Protein AF-A0AAU9LL26-F1 (afdb_monomer)

Organism: NCBI:txid75947

Foldseek 3Di:
DDDDDPVNVVVVVVVVVVVVVVPPPQPQFQPVLCVPLVVDPCSVVSCVQQVVDPCNRRPPDVLSSLVSNLVSLLVVLVVLLVVLVPDPDDDPVVPVVSVVSSVVSVVVNVVSVVVNVVVVVVVVVVVVVVVVPDD

Radius of gyration: 25.52 Å; Cα contacts (8 Å, |Δi|>4): 79; chains: 1; bounding box: 64×40×77 Å

Sequence (135 aa):
MASLSFTKIFILFLITLLFSISNADFPPPYKLVDKVCNKLEDTDVCFQILESDDRSKFAENITILTTIAFNQTIRHANALRNELRELKTGSPGELKSLKSCSHAYTHVISNMKILMSEKKLFFDWLSHSSCCGQG

Structure (mmCIF, N/CA/C/O backbone):
data_AF-A0AAU9LL26-F1
#
_entry.id   AF-A0AAU9LL26-F1
#
loop_
_atom_site.group_PDB
_atom_site.id
_atom_site.type_symbol
_atom_site.label_atom_id
_atom_site.label_alt_id
_atom_site.label_comp_id
_atom_site.label_asym_id
_atom_site.label_entity_id
_atom_site.label_seq_id
_atom_site.pdbx_PDB_ins_code
_atom_site.Cartn_x
_atom_site.Cartn_y
_atom_site.Cartn_z
_atom_site.occupancy
_atom_site.B_iso_or_equiv
_atom_site.auth_seq_id
_atom_site.auth_comp_id
_atom_site.auth_asym_id
_atom_site.auth_atom_id
_atom_site.pdbx_PDB_model_num
ATOM 1 N N . MET A 1 1 ? 37.584 20.901 -52.478 1.00 46.28 1 MET A N 1
ATOM 2 C CA . MET A 1 1 ? 37.213 20.741 -51.054 1.00 46.28 1 MET A CA 1
ATOM 3 C C . MET A 1 1 ? 35.767 21.179 -50.905 1.00 46.28 1 MET A C 1
ATOM 5 O O . MET A 1 1 ? 35.477 22.338 -51.166 1.00 46.28 1 MET A O 1
ATOM 9 N N . ALA A 1 2 ? 34.847 20.259 -50.618 1.00 52.03 2 ALA A N 1
ATOM 10 C CA . ALA A 1 2 ? 33.435 20.601 -50.465 1.00 52.03 2 ALA A CA 1
ATOM 11 C C . ALA A 1 2 ? 33.219 21.264 -49.095 1.00 52.03 2 ALA A C 1
ATOM 13 O O . ALA A 1 2 ? 33.465 20.642 -48.066 1.00 52.03 2 ALA A O 1
ATOM 14 N N . SER A 1 3 ? 32.787 22.526 -49.088 1.00 61.44 3 SER A N 1
ATOM 15 C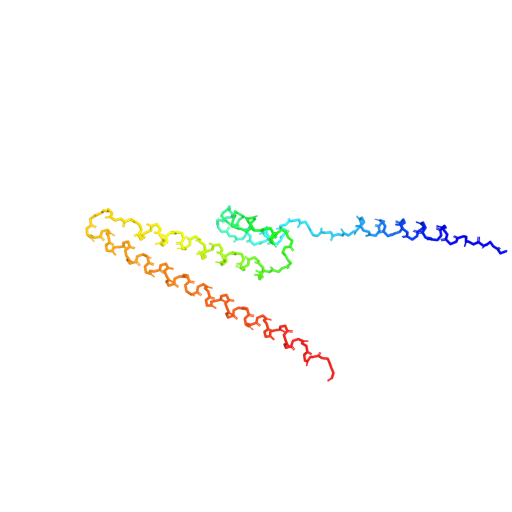 CA . SER A 1 3 ? 32.356 23.213 -47.868 1.00 61.44 3 SER A CA 1
ATOM 16 C C . SER A 1 3 ? 31.006 22.637 -47.436 1.00 61.44 3 SER A C 1
ATOM 18 O O . SER A 1 3 ? 29.986 22.838 -48.101 1.00 61.44 3 SER A O 1
ATOM 20 N N . LEU A 1 4 ? 30.999 21.851 -46.359 1.00 62.03 4 LEU A N 1
ATOM 21 C CA . LEU A 1 4 ? 29.767 21.378 -45.736 1.00 62.03 4 LEU A CA 1
ATOM 22 C C . LEU A 1 4 ? 29.140 22.546 -44.971 1.00 62.03 4 LEU A C 1
ATOM 24 O O . LEU A 1 4 ? 29.665 23.003 -43.961 1.00 62.03 4 LEU A O 1
ATOM 28 N N . SER A 1 5 ? 28.013 23.044 -45.480 1.00 81.00 5 SER A N 1
ATOM 29 C CA . SER A 1 5 ? 27.220 24.090 -44.829 1.00 81.00 5 SER A CA 1
ATOM 30 C C . SER A 1 5 ? 26.818 23.667 -43.410 1.00 81.00 5 SER A C 1
ATOM 32 O O . SER A 1 5 ? 26.276 22.576 -43.219 1.00 81.00 5 SER A O 1
ATOM 34 N N . PHE A 1 6 ? 27.041 24.548 -42.430 1.00 79.75 6 PHE A N 1
ATOM 35 C CA . PHE A 1 6 ? 26.712 24.342 -41.012 1.00 79.75 6 PHE A CA 1
ATOM 36 C C . PHE A 1 6 ? 25.262 23.875 -40.798 1.00 79.75 6 PHE A C 1
ATOM 38 O O . PHE A 1 6 ? 25.002 22.990 -39.987 1.00 79.75 6 PHE A O 1
ATOM 45 N N . THR A 1 7 ? 24.324 24.379 -41.603 1.00 81.50 7 THR A N 1
ATOM 46 C CA . THR A 1 7 ? 22.910 23.980 -41.573 1.00 81.50 7 THR A CA 1
ATOM 47 C C . THR A 1 7 ? 22.716 22.491 -41.863 1.00 81.50 7 THR A C 1
ATOM 49 O O . THR A 1 7 ? 21.888 21.846 -41.228 1.00 81.50 7 THR A O 1
ATOM 52 N N . LYS A 1 8 ? 23.501 21.908 -42.779 1.00 82.88 8 LYS A N 1
ATOM 53 C CA . LYS A 1 8 ? 23.417 20.474 -43.105 1.00 82.88 8 LYS A CA 1
ATOM 54 C C . LYS A 1 8 ? 23.944 19.603 -41.967 1.00 82.88 8 LYS A C 1
ATOM 56 O O . LYS A 1 8 ? 23.359 18.563 -41.690 1.00 82.88 8 LYS A O 1
ATOM 61 N N . ILE A 1 9 ? 25.010 20.046 -41.299 1.00 85.12 9 ILE A N 1
ATOM 62 C CA . ILE A 1 9 ? 25.581 19.362 -40.129 1.00 85.12 9 ILE A CA 1
ATOM 63 C C . ILE A 1 9 ? 24.582 19.396 -38.968 1.00 85.12 9 ILE A C 1
ATOM 65 O O . ILE A 1 9 ? 24.334 18.370 -38.343 1.00 85.12 9 ILE A O 1
ATOM 69 N N . PHE A 1 10 ? 23.954 20.548 -38.730 1.00 84.62 10 PHE A N 1
ATOM 70 C CA . PHE A 1 10 ? 22.940 20.706 -37.691 1.00 84.62 10 PHE A CA 1
ATOM 71 C C . PHE A 1 10 ? 21.701 19.830 -37.943 1.00 84.62 10 PHE A C 1
ATOM 73 O O . PHE A 1 10 ? 21.223 19.165 -37.029 1.00 84.62 10 PHE A O 1
ATOM 80 N N . ILE A 1 11 ? 21.222 19.756 -39.191 1.00 86.19 11 ILE A N 1
ATOM 81 C CA . ILE A 1 11 ? 20.105 18.872 -39.566 1.00 86.19 11 ILE A CA 1
ATOM 82 C C . ILE A 1 11 ? 20.482 17.395 -39.382 1.00 86.19 11 ILE A C 1
ATOM 84 O O . ILE A 1 11 ? 19.701 16.642 -38.807 1.00 86.19 11 ILE A O 1
ATOM 88 N N . LEU A 1 12 ? 21.679 16.980 -39.810 1.00 85.19 12 LEU A N 1
ATOM 89 C CA . LEU A 1 12 ? 22.180 15.619 -39.578 1.00 85.19 12 LEU A CA 1
ATOM 90 C C . LEU A 1 12 ? 22.240 15.288 -38.083 1.00 85.19 12 LEU A C 1
ATOM 92 O O . LEU A 1 12 ? 21.787 14.219 -37.686 1.00 85.19 12 LEU A O 1
ATOM 96 N N . PHE A 1 13 ? 22.721 16.223 -37.261 1.00 85.00 13 PHE A N 1
ATOM 97 C CA . PHE A 1 13 ? 22.784 16.057 -35.812 1.00 85.00 13 PHE A CA 1
ATOM 98 C C . PHE A 1 13 ? 21.389 15.896 -35.187 1.00 85.00 13 PHE A C 1
ATOM 100 O O . PHE A 1 13 ? 21.175 14.977 -34.398 1.00 85.00 13 PHE A O 1
ATOM 107 N N . LEU A 1 14 ? 20.414 16.721 -35.587 1.00 84.00 14 LEU A N 1
ATOM 108 C CA . LEU A 1 14 ? 19.025 16.607 -35.125 1.00 84.00 14 LEU A CA 1
ATOM 109 C C . LEU A 1 14 ? 18.386 15.271 -35.519 1.00 84.00 14 LEU A C 1
ATOM 111 O O . LEU A 1 14 ? 17.707 14.653 -34.702 1.00 84.00 14 LEU A O 1
ATOM 115 N N . ILE A 1 15 ? 18.637 14.801 -36.744 1.00 82.25 15 ILE A N 1
ATOM 116 C CA . ILE A 1 15 ? 18.151 13.502 -37.218 1.00 82.25 15 ILE A CA 1
ATOM 117 C C . ILE A 1 15 ? 18.771 12.377 -36.378 1.00 82.25 15 ILE A C 1
ATOM 119 O O . ILE A 1 15 ? 18.042 11.529 -35.868 1.00 82.25 15 ILE A O 1
ATOM 123 N N . THR A 1 16 ? 20.089 12.398 -36.151 1.00 80.12 16 THR A N 1
ATOM 124 C CA . THR A 1 16 ? 20.745 11.404 -35.284 1.00 80.12 16 THR A CA 1
ATOM 125 C C . THR A 1 16 ? 20.246 11.463 -33.842 1.00 80.12 16 THR A C 1
ATOM 127 O O . THR A 1 16 ? 20.075 10.418 -33.225 1.00 80.12 16 THR A O 1
ATOM 130 N N . LEU A 1 17 ? 19.939 12.651 -33.311 1.00 78.38 17 LEU A N 1
ATOM 131 C CA . LEU A 1 17 ? 19.399 12.815 -31.962 1.00 78.38 17 LEU A CA 1
ATOM 132 C C . LEU A 1 17 ? 17.989 12.210 -31.841 1.00 78.38 17 LEU A C 1
ATOM 134 O O . LEU A 1 17 ? 17.709 11.502 -30.878 1.00 78.38 17 LEU A O 1
ATOM 138 N N . LEU A 1 18 ? 17.123 12.425 -32.839 1.00 73.88 18 LEU A N 1
ATOM 139 C CA . LEU A 1 18 ? 15.776 11.840 -32.894 1.00 73.88 18 LEU A CA 1
ATOM 140 C C . LEU A 1 18 ? 15.813 10.306 -32.981 1.00 73.88 18 LEU A C 1
ATOM 142 O O . LEU A 1 18 ? 15.040 9.628 -32.297 1.00 73.88 18 LEU A O 1
ATOM 146 N N . PHE A 1 19 ? 16.739 9.749 -33.770 1.00 69.50 19 PHE A N 1
ATOM 147 C CA . PHE A 1 19 ? 16.953 8.300 -33.836 1.00 69.50 19 PHE A CA 1
ATOM 148 C C . PHE A 1 19 ? 17.515 7.726 -32.528 1.00 69.50 19 PHE A C 1
ATOM 150 O O . PHE A 1 19 ? 17.124 6.628 -32.134 1.00 69.50 19 PHE A O 1
ATOM 157 N N . SER A 1 20 ? 18.369 8.467 -31.818 1.00 64.94 20 SER A N 1
ATOM 158 C CA . SER A 1 20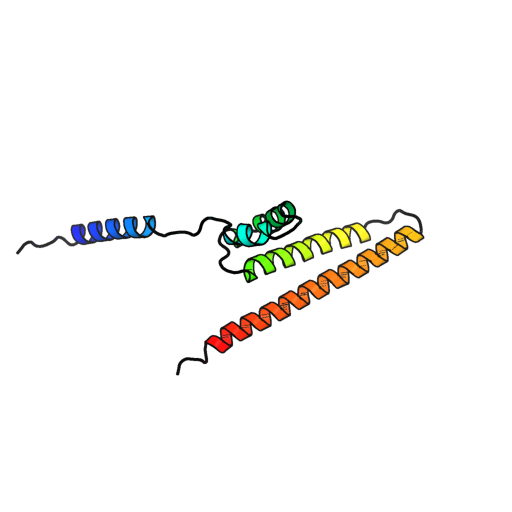 ? 18.883 8.055 -30.505 1.00 64.94 20 SER A CA 1
ATOM 159 C C . SER A 1 20 ? 17.802 8.047 -29.419 1.00 64.94 20 SER A C 1
ATOM 161 O O . SER A 1 20 ? 17.793 7.144 -28.590 1.00 64.94 20 SER A O 1
ATOM 163 N N . ILE A 1 21 ? 16.856 8.997 -29.436 1.00 62.59 21 ILE A N 1
ATOM 164 C CA . ILE A 1 21 ? 15.737 9.029 -28.471 1.00 62.59 21 ILE A CA 1
ATOM 165 C C . ILE A 1 21 ? 14.735 7.895 -28.747 1.00 62.59 21 ILE A C 1
ATOM 167 O O . ILE A 1 21 ? 14.171 7.329 -27.815 1.00 62.59 21 ILE A O 1
ATOM 171 N N . SER A 1 22 ? 14.542 7.524 -30.016 1.00 62.47 22 SER A N 1
ATOM 172 C CA . SER A 1 22 ? 13.590 6.472 -30.412 1.00 62.47 22 SER A CA 1
ATOM 173 C C . SER A 1 22 ? 14.041 5.053 -30.038 1.00 62.47 22 SER A C 1
ATOM 175 O O . SER A 1 22 ? 13.210 4.155 -29.982 1.00 62.47 22 SER A O 1
ATOM 177 N N . ASN A 1 23 ? 15.337 4.851 -29.776 1.00 58.69 23 ASN A N 1
ATOM 178 C CA . ASN A 1 23 ? 15.918 3.566 -29.365 1.00 58.69 23 ASN A CA 1
ATOM 179 C C . ASN A 1 23 ? 16.243 3.506 -27.864 1.00 58.69 23 ASN A C 1
ATOM 181 O O . ASN A 1 23 ? 16.986 2.628 -27.428 1.00 58.69 23 ASN A O 1
ATOM 185 N N . ALA A 1 24 ? 15.730 4.443 -27.063 1.00 61.94 24 ALA A N 1
ATOM 186 C CA . ALA A 1 24 ? 15.807 4.306 -25.619 1.00 61.94 24 ALA A CA 1
ATOM 187 C C . ALA A 1 24 ? 14.926 3.117 -25.197 1.00 61.94 24 ALA A C 1
ATOM 189 O O . ALA A 1 24 ? 13.698 3.213 -25.204 1.00 61.94 24 ALA A O 1
ATOM 190 N N . ASP A 1 25 ? 15.562 1.991 -24.864 1.00 66.56 25 ASP A N 1
ATOM 191 C CA . ASP A 1 25 ? 14.919 0.820 -24.264 1.00 66.56 25 ASP A CA 1
ATOM 192 C C . ASP A 1 25 ? 14.383 1.212 -22.882 1.00 66.56 25 ASP A C 1
ATOM 194 O O . ASP A 1 25 ? 15.062 1.113 -21.856 1.00 66.56 25 ASP A O 1
ATOM 198 N N . PHE A 1 26 ? 13.149 1.709 -22.847 1.00 66.31 26 PHE A N 1
ATOM 199 C CA . PHE A 1 26 ? 12.442 1.880 -21.591 1.00 66.31 26 PHE A CA 1
ATOM 200 C C . PHE A 1 26 ? 12.032 0.496 -21.087 1.00 66.31 26 PHE A C 1
ATOM 202 O O . PHE A 1 26 ? 11.428 -0.276 -21.840 1.00 66.31 26 PHE A O 1
ATOM 209 N N . PRO A 1 27 ? 12.333 0.150 -19.822 1.00 72.69 27 PRO A N 1
ATOM 210 C CA . PRO A 1 27 ? 11.833 -1.089 -19.260 1.00 72.69 27 PRO A CA 1
ATOM 211 C C . PRO A 1 27 ? 10.301 -1.094 -19.362 1.00 72.69 27 PRO A C 1
ATOM 213 O O . PRO A 1 27 ? 9.676 -0.044 -19.168 1.00 72.69 27 PRO A O 1
ATOM 216 N N . PRO A 1 28 ? 9.683 -2.253 -19.659 1.00 84.81 28 PRO A N 1
ATOM 217 C CA . PRO A 1 28 ? 8.235 -2.339 -19.709 1.00 84.81 28 PRO A CA 1
ATOM 218 C C . PRO A 1 28 ? 7.645 -1.838 -18.384 1.00 84.81 28 PRO A C 1
ATOM 220 O O . PRO A 1 28 ? 8.226 -2.103 -17.320 1.00 84.81 28 PRO A O 1
ATOM 223 N N . PRO A 1 29 ? 6.525 -1.093 -18.435 1.00 89.88 29 PRO A N 1
ATOM 224 C CA . PRO A 1 29 ? 5.899 -0.579 -17.229 1.00 89.88 29 PRO A CA 1
ATOM 225 C C . PRO A 1 29 ? 5.562 -1.744 -16.294 1.00 89.88 29 PRO A C 1
ATOM 227 O O . PRO A 1 29 ? 5.207 -2.826 -16.750 1.00 89.88 29 PRO A O 1
ATOM 230 N N . TYR A 1 30 ? 5.708 -1.521 -14.991 1.00 93.19 30 TYR A N 1
ATOM 231 C CA . TYR A 1 30 ? 5.384 -2.472 -13.923 1.00 93.19 30 TYR A CA 1
ATOM 232 C C . TYR A 1 30 ? 6.209 -3.771 -13.894 1.00 93.19 30 TYR A C 1
ATOM 234 O O . TYR A 1 30 ? 5.959 -4.621 -13.046 1.00 93.19 30 TYR A O 1
ATOM 242 N N . LYS A 1 31 ? 7.296 -3.893 -14.674 1.00 94.69 31 LYS A N 1
ATOM 243 C CA . LYS A 1 31 ? 8.172 -5.088 -14.683 1.00 94.69 31 LYS A CA 1
ATOM 244 C C . LYS A 1 31 ? 8.578 -5.587 -13.289 1.00 94.69 31 LYS A C 1
ATOM 246 O O . LYS A 1 31 ? 8.664 -6.792 -13.043 1.00 94.69 31 LYS A O 1
ATOM 251 N N . LEU A 1 32 ? 8.909 -4.669 -12.377 1.00 94.69 32 LEU A N 1
ATOM 252 C CA . LEU A 1 32 ? 9.292 -5.037 -11.013 1.00 94.69 32 LEU A CA 1
ATOM 253 C C . LEU A 1 32 ? 8.078 -5.419 -10.154 1.00 94.69 32 LEU A C 1
ATOM 255 O O . LEU A 1 32 ? 8.203 -6.314 -9.320 1.00 94.69 32 LEU A O 1
ATOM 259 N N . VAL A 1 33 ? 6.928 -4.775 -10.370 1.00 96.06 33 VAL A N 1
ATOM 260 C CA . VAL A 1 33 ? 5.658 -5.114 -9.711 1.00 96.06 33 VAL A CA 1
ATOM 261 C C . VAL A 1 33 ? 5.258 -6.538 -10.082 1.00 96.06 33 VAL A C 1
ATOM 263 O O . VAL A 1 33 ? 5.081 -7.347 -9.176 1.00 96.06 33 VAL A O 1
ATOM 266 N N . ASP A 1 34 ? 5.284 -6.894 -11.370 1.00 96.31 34 ASP A N 1
ATOM 267 C CA . ASP A 1 34 ? 5.008 -8.258 -11.843 1.00 96.31 34 ASP A CA 1
ATOM 268 C C . ASP A 1 34 ? 5.888 -9.291 -11.138 1.00 96.31 34 ASP A C 1
ATOM 270 O O . ASP A 1 34 ? 5.427 -10.336 -10.677 1.00 96.31 34 ASP A O 1
ATOM 274 N N . LYS A 1 35 ? 7.186 -8.995 -11.016 1.00 95.12 35 LYS A N 1
ATOM 275 C CA . LYS A 1 35 ? 8.151 -9.892 -10.371 1.00 95.12 35 LYS A CA 1
ATOM 276 C C . LYS A 1 35 ? 7.852 -10.114 -8.884 1.00 95.12 35 LYS A C 1
ATOM 278 O O . LYS A 1 35 ? 8.206 -11.169 -8.352 1.00 95.12 35 LYS A O 1
ATOM 283 N N . VAL A 1 36 ? 7.295 -9.114 -8.204 1.00 94.69 36 VAL A N 1
ATOM 284 C CA . VAL A 1 36 ? 6.977 -9.165 -6.772 1.00 94.69 36 VAL A CA 1
ATOM 285 C C . VAL A 1 36 ? 5.606 -9.795 -6.549 1.00 94.69 36 VAL A C 1
ATOM 287 O O . VAL A 1 36 ? 5.514 -10.749 -5.781 1.00 94.69 36 VAL A O 1
ATOM 290 N N . CYS A 1 37 ? 4.569 -9.309 -7.233 1.00 96.44 37 CYS A N 1
ATOM 291 C CA . CYS A 1 37 ? 3.188 -9.720 -6.997 1.00 96.44 37 CYS A CA 1
ATOM 292 C C . CYS A 1 37 ? 2.921 -11.170 -7.396 1.00 96.44 37 CYS A C 1
ATOM 294 O O . CYS A 1 37 ? 2.283 -11.882 -6.631 1.00 96.44 37 CYS A O 1
ATOM 296 N N . ASN A 1 38 ? 3.518 -11.662 -8.488 1.00 96.69 38 ASN A N 1
ATOM 297 C CA . ASN A 1 38 ? 3.365 -13.064 -8.909 1.00 96.69 38 ASN A CA 1
ATOM 298 C C . ASN A 1 38 ? 3.994 -14.089 -7.942 1.00 96.69 38 ASN A C 1
ATOM 300 O O . ASN A 1 38 ? 3.912 -15.293 -8.175 1.00 96.69 38 ASN A O 1
ATOM 304 N N . LYS A 1 39 ? 4.677 -13.638 -6.882 1.00 94.75 39 LYS A N 1
ATOM 305 C CA . LYS A 1 39 ? 5.220 -14.505 -5.824 1.00 94.75 39 LYS A CA 1
ATOM 306 C C . LYS A 1 39 ? 4.351 -14.543 -4.569 1.00 94.75 39 LYS A C 1
ATOM 308 O O . LYS A 1 39 ? 4.706 -15.254 -3.631 1.00 94.75 39 LYS A O 1
ATOM 313 N N . LEU A 1 40 ? 3.290 -13.743 -4.514 1.00 91.75 40 LEU A N 1
ATOM 314 C CA . LEU A 1 40 ? 2.420 -13.623 -3.352 1.00 91.75 40 LEU A CA 1
ATOM 315 C C . LEU A 1 40 ? 1.135 -14.421 -3.559 1.00 91.75 40 LEU A C 1
ATOM 317 O O . LEU A 1 40 ? 0.657 -14.572 -4.678 1.00 91.75 40 LEU A O 1
ATOM 321 N N . GLU A 1 41 ? 0.578 -14.909 -2.453 1.00 92.38 41 GLU A N 1
ATOM 322 C CA . GLU A 1 41 ? -0.678 -15.664 -2.445 1.00 92.38 41 GLU A CA 1
ATOM 323 C C . GLU A 1 41 ? -1.851 -14.808 -2.940 1.00 92.38 41 GLU A C 1
ATOM 325 O O . GLU A 1 41 ? -2.616 -15.242 -3.796 1.00 92.38 41 GLU A O 1
ATOM 330 N N . ASP A 1 42 ? -1.936 -13.560 -2.474 1.00 92.69 42 ASP A N 1
ATOM 331 C CA . ASP A 1 42 ? -2.948 -12.598 -2.911 1.00 92.69 42 ASP A CA 1
ATOM 332 C C . ASP A 1 42 ? -2.364 -11.638 -3.958 1.00 92.69 42 ASP A C 1
ATOM 334 O O . ASP A 1 42 ? -1.932 -10.512 -3.676 1.00 92.69 42 ASP A O 1
ATOM 338 N N . THR A 1 43 ? -2.263 -12.152 -5.184 1.00 94.88 43 THR A N 1
ATOM 339 C CA . THR A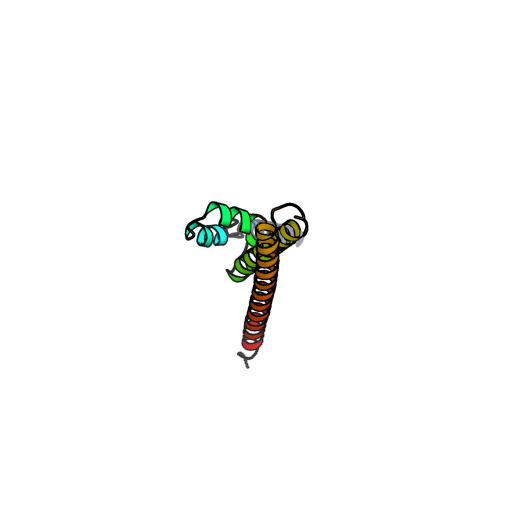 1 43 ? -1.667 -11.433 -6.315 1.00 94.88 43 THR A CA 1
ATOM 340 C C . THR A 1 43 ? -2.488 -10.190 -6.687 1.00 94.88 43 THR A C 1
ATOM 342 O O . THR A 1 43 ? -1.908 -9.129 -6.933 1.00 94.88 43 THR A O 1
ATOM 345 N N . ASP A 1 44 ? -3.820 -10.278 -6.645 1.00 96.31 44 ASP A N 1
ATOM 346 C CA . ASP A 1 44 ? -4.720 -9.180 -7.016 1.00 96.31 44 ASP A CA 1
ATOM 347 C C . ASP A 1 44 ? -4.602 -7.998 -6.051 1.00 96.31 44 ASP A C 1
ATOM 349 O O . ASP A 1 44 ? -4.478 -6.848 -6.487 1.00 96.31 44 ASP A O 1
ATOM 353 N N . VAL A 1 45 ? -4.568 -8.259 -4.738 1.00 94.00 45 VAL A N 1
ATOM 354 C CA . VAL A 1 45 ? -4.359 -7.202 -3.738 1.00 94.00 45 VAL A CA 1
ATOM 355 C C . VAL A 1 45 ? -2.988 -6.552 -3.914 1.00 94.00 45 VAL A C 1
ATOM 357 O O . VAL A 1 45 ? -2.869 -5.331 -3.793 1.00 94.00 45 VAL A O 1
ATOM 360 N N . CYS A 1 46 ? -1.951 -7.325 -4.249 1.00 96.00 46 CYS A N 1
ATOM 361 C CA . CYS A 1 46 ? -0.626 -6.764 -4.506 1.00 96.00 46 CYS A CA 1
ATOM 362 C C . CYS A 1 46 ? -0.628 -5.778 -5.682 1.00 96.00 46 CYS A C 1
ATOM 364 O O . CYS A 1 46 ? -0.133 -4.655 -5.528 1.00 96.00 46 CYS A O 1
ATOM 366 N N . PHE A 1 47 ? -1.212 -6.164 -6.822 1.00 97.00 47 PHE A N 1
ATOM 367 C CA . PHE A 1 47 ? -1.315 -5.283 -7.986 1.00 97.00 47 PHE A CA 1
ATOM 368 C C . PHE A 1 47 ? -2.134 -4.035 -7.664 1.00 97.00 47 PHE A C 1
ATOM 370 O O . PHE A 1 47 ? -1.647 -2.926 -7.868 1.00 97.00 47 PHE A O 1
ATOM 377 N N . GLN A 1 48 ? -3.309 -4.186 -7.045 1.00 96.12 48 GLN A N 1
ATOM 378 C CA . GLN A 1 48 ? -4.142 -3.045 -6.649 1.00 96.12 48 GLN A CA 1
ATOM 379 C C . GLN A 1 48 ? -3.393 -2.054 -5.748 1.00 96.12 48 GLN A C 1
ATOM 381 O O . GLN A 1 48 ? -3.490 -0.840 -5.932 1.00 96.12 48 GLN A O 1
ATOM 386 N N . ILE A 1 49 ? -2.621 -2.554 -4.780 1.00 95.31 49 ILE A N 1
ATOM 387 C CA . ILE A 1 49 ? -1.845 -1.710 -3.867 1.00 95.31 49 ILE A CA 1
ATOM 388 C C . ILE A 1 49 ? -0.728 -0.983 -4.618 1.00 95.31 49 ILE A C 1
ATOM 390 O O . ILE A 1 49 ? -0.596 0.236 -4.471 1.00 95.31 49 ILE A O 1
ATOM 394 N N . LEU A 1 50 ? 0.089 -1.704 -5.390 1.00 96.31 50 LEU A N 1
ATOM 395 C CA . LEU A 1 50 ? 1.287 -1.131 -6.002 1.00 96.31 50 LEU A CA 1
ATOM 396 C C . LEU A 1 50 ? 0.968 -0.263 -7.223 1.00 96.31 50 LEU A C 1
ATOM 398 O O . LEU A 1 50 ? 1.565 0.804 -7.360 1.00 96.31 50 LEU A O 1
ATOM 402 N N . GLU A 1 51 ? 0.013 -0.650 -8.066 1.00 95.81 51 GLU A N 1
ATOM 403 C CA . GLU A 1 51 ? -0.377 0.119 -9.257 1.00 95.81 51 GLU A CA 1
ATOM 404 C C . GLU A 1 51 ? -1.167 1.388 -8.920 1.00 95.81 51 GLU A C 1
ATOM 406 O O . GLU A 1 51 ? -1.212 2.309 -9.731 1.00 95.81 51 GLU A O 1
ATOM 411 N N . SER A 1 52 ? -1.720 1.494 -7.705 1.00 95.56 52 SER A N 1
ATOM 412 C CA . SER A 1 52 ? -2.394 2.718 -7.241 1.00 95.56 52 SER A CA 1
ATOM 413 C C . SER A 1 52 ? -1.463 3.922 -7.011 1.00 95.56 52 SER A C 1
ATOM 415 O O . SER A 1 52 ? -1.950 5.016 -6.722 1.00 95.56 52 SER A O 1
ATOM 417 N N . ASP A 1 53 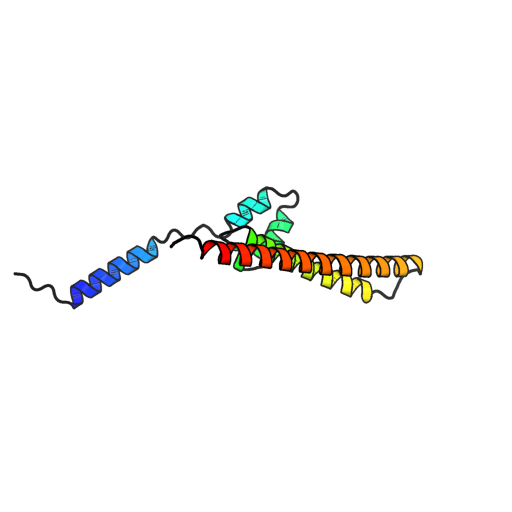? -0.141 3.741 -7.096 1.00 95.19 53 ASP A N 1
ATOM 418 C CA . ASP A 1 53 ? 0.866 4.801 -6.964 1.00 95.19 53 ASP A CA 1
ATOM 419 C C . ASP A 1 53 ? 1.749 4.833 -8.220 1.00 95.19 53 ASP A C 1
ATOM 421 O O . ASP A 1 53 ? 2.506 3.897 -8.472 1.00 95.19 53 ASP A O 1
ATOM 425 N N . ASP A 1 54 ? 1.694 5.929 -8.987 1.00 94.38 54 ASP A N 1
ATOM 426 C CA . ASP A 1 54 ? 2.397 6.087 -10.274 1.00 94.38 54 ASP A CA 1
ATOM 427 C C . ASP A 1 54 ? 3.913 5.845 -10.195 1.00 94.38 54 ASP A C 1
ATOM 429 O O . ASP A 1 54 ? 4.549 5.493 -11.194 1.00 94.38 54 ASP A O 1
ATOM 433 N N . ARG A 1 55 ? 4.517 5.987 -9.008 1.00 93.31 55 ARG A N 1
ATOM 434 C CA . ARG A 1 55 ? 5.949 5.725 -8.807 1.00 93.31 55 ARG A CA 1
ATOM 435 C C . ARG A 1 55 ? 6.307 4.248 -8.976 1.00 93.31 55 ARG A C 1
ATOM 437 O O . ARG A 1 55 ? 7.484 3.941 -9.156 1.00 93.31 55 ARG A O 1
ATOM 444 N N . SER A 1 56 ? 5.338 3.332 -8.918 1.00 95.19 56 SER A N 1
ATOM 445 C CA . SER A 1 56 ? 5.573 1.903 -9.155 1.00 95.19 56 SER A CA 1
ATOM 446 C C . SER A 1 56 ? 5.777 1.567 -10.635 1.00 95.19 56 SER A C 1
ATOM 448 O O . SER A 1 56 ? 6.472 0.596 -10.941 1.00 95.19 56 SER A O 1
ATOM 450 N N . LYS A 1 57 ? 5.250 2.395 -11.550 1.00 94.19 57 LYS A N 1
ATOM 451 C CA . LYS A 1 57 ? 5.233 2.137 -12.997 1.00 94.19 57 LYS A CA 1
ATOM 452 C C . LYS A 1 57 ? 6.617 1.899 -13.584 1.00 94.19 57 LYS A C 1
ATOM 454 O O . LYS A 1 57 ? 6.788 1.011 -14.411 1.00 94.19 57 LYS A O 1
ATOM 459 N N . PHE A 1 58 ? 7.606 2.656 -13.124 1.00 92.94 58 PHE A N 1
ATOM 460 C CA . PHE A 1 58 ? 9.000 2.525 -13.552 1.00 92.94 58 PHE A CA 1
ATOM 461 C C . PHE A 1 58 ? 9.933 2.320 -12.354 1.00 92.94 58 PHE A C 1
ATOM 463 O O . PHE A 1 58 ? 11.074 2.770 -12.361 1.00 92.94 58 PHE A O 1
ATOM 470 N N . ALA A 1 59 ? 9.445 1.668 -11.292 1.00 91.94 59 ALA A N 1
ATOM 471 C CA . ALA A 1 59 ? 10.251 1.414 -10.105 1.00 91.94 59 ALA A CA 1
ATOM 472 C C . ALA A 1 59 ? 11.443 0.500 -10.430 1.00 91.94 59 ALA A C 1
ATOM 474 O O . ALA A 1 59 ? 11.281 -0.667 -10.787 1.00 91.94 59 ALA A O 1
ATOM 475 N N . GLU A 1 60 ? 12.651 1.025 -10.239 1.00 88.69 60 GLU A N 1
ATOM 476 C CA . GLU A 1 60 ? 13.898 0.303 -10.522 1.00 88.69 60 GLU A CA 1
ATOM 477 C C . GLU A 1 60 ? 14.346 -0.597 -9.363 1.00 88.69 60 GLU A C 1
ATOM 479 O O . GLU A 1 60 ? 15.139 -1.520 -9.546 1.00 88.69 60 GLU A O 1
ATOM 484 N N . ASN A 1 61 ? 13.844 -0.348 -8.150 1.00 89.12 61 ASN A N 1
ATOM 485 C CA . ASN A 1 61 ? 14.246 -1.076 -6.954 1.00 89.12 61 ASN A CA 1
ATOM 486 C C . ASN A 1 61 ? 13.066 -1.402 -6.031 1.00 89.12 61 ASN A C 1
ATOM 488 O O . ASN A 1 61 ? 12.035 -0.727 -6.002 1.00 89.12 61 ASN A O 1
ATOM 492 N N . ILE A 1 62 ? 13.253 -2.449 -5.222 1.00 89.38 62 ILE A N 1
ATOM 493 C CA . ILE A 1 62 ? 12.240 -2.933 -4.277 1.00 89.38 62 ILE A CA 1
ATOM 494 C C . ILE A 1 62 ? 11.932 -1.908 -3.181 1.00 89.38 62 ILE A C 1
ATOM 496 O O . ILE A 1 62 ? 10.862 -1.955 -2.577 1.00 89.38 62 ILE A O 1
ATOM 500 N N . THR A 1 63 ? 12.840 -0.968 -2.907 1.00 88.81 63 THR A N 1
ATOM 501 C CA . THR A 1 63 ? 12.641 0.052 -1.874 1.00 88.81 63 THR A CA 1
ATOM 502 C C . THR A 1 63 ? 11.484 0.978 -2.219 1.00 88.81 63 THR A C 1
ATOM 504 O O . THR A 1 63 ? 10.680 1.245 -1.328 1.00 88.81 63 THR A O 1
ATOM 507 N N . ILE A 1 64 ? 11.329 1.376 -3.486 1.00 90.81 64 ILE A N 1
ATOM 508 C CA . ILE A 1 64 ? 10.175 2.164 -3.948 1.00 90.81 64 ILE A CA 1
ATOM 509 C C . ILE A 1 64 ? 8.873 1.395 -3.690 1.00 90.81 64 ILE A C 1
ATOM 511 O O . ILE A 1 64 ? 7.993 1.907 -3.000 1.00 90.81 64 ILE A O 1
ATOM 515 N N . LEU A 1 65 ? 8.785 0.143 -4.153 1.00 93.38 65 LEU A N 1
ATOM 516 C CA . LEU A 1 65 ? 7.586 -0.688 -3.978 1.00 93.38 65 LEU A CA 1
ATOM 517 C C . LEU A 1 65 ? 7.267 -0.944 -2.503 1.00 93.38 65 LEU A C 1
ATOM 519 O O . LEU A 1 65 ? 6.115 -0.874 -2.086 1.00 93.38 65 LEU A O 1
ATOM 523 N N . THR A 1 66 ? 8.299 -1.166 -1.688 1.00 91.50 66 THR A N 1
ATOM 524 C CA . THR A 1 66 ? 8.139 -1.325 -0.242 1.00 91.50 66 THR A CA 1
ATOM 525 C C . THR A 1 66 ? 7.564 -0.050 0.372 1.00 91.50 66 THR A C 1
ATOM 527 O O . THR A 1 66 ? 6.582 -0.112 1.099 1.00 91.50 66 THR A O 1
ATOM 530 N N . THR A 1 67 ? 8.130 1.119 0.063 1.00 91.12 67 THR A N 1
ATOM 531 C CA . THR A 1 67 ? 7.636 2.409 0.568 1.00 91.12 67 THR A CA 1
ATOM 532 C C . THR A 1 67 ? 6.171 2.637 0.197 1.00 91.12 67 THR A C 1
ATOM 534 O O . THR A 1 67 ? 5.398 3.098 1.036 1.00 91.12 67 THR A O 1
ATOM 537 N N . ILE A 1 68 ? 5.776 2.281 -1.028 1.00 93.56 68 ILE A N 1
ATOM 538 C CA . ILE A 1 68 ? 4.378 2.329 -1.470 1.00 93.56 68 ILE A CA 1
ATOM 539 C C . ILE A 1 68 ? 3.521 1.408 -0.591 1.00 93.56 68 ILE A C 1
ATOM 541 O O . ILE A 1 68 ? 2.568 1.882 0.024 1.00 93.56 68 ILE A O 1
ATOM 545 N N . ALA A 1 69 ? 3.898 0.137 -0.436 1.00 93.00 69 ALA A N 1
ATOM 546 C CA . ALA A 1 69 ? 3.156 -0.824 0.382 1.00 93.00 69 ALA A CA 1
ATOM 547 C C . ALA A 1 69 ? 3.006 -0.380 1.852 1.00 93.00 69 ALA A C 1
ATOM 549 O O . ALA A 1 69 ? 1.914 -0.470 2.420 1.00 93.00 69 ALA A O 1
ATOM 550 N N . PHE A 1 70 ? 4.064 0.160 2.467 1.00 92.75 70 PHE A N 1
ATOM 551 C CA . PHE A 1 70 ? 4.002 0.696 3.832 1.00 92.75 70 PHE A CA 1
ATOM 552 C C . PHE A 1 70 ? 3.068 1.911 3.927 1.00 92.75 70 PHE A C 1
ATOM 554 O O . PHE A 1 70 ? 2.237 1.973 4.835 1.00 92.75 70 PHE A O 1
ATOM 561 N N . ASN A 1 71 ? 3.148 2.852 2.981 1.00 93.44 71 ASN A N 1
ATOM 562 C CA . ASN A 1 71 ? 2.252 4.012 2.942 1.00 93.44 71 ASN A CA 1
ATOM 563 C C . ASN A 1 71 ? 0.785 3.592 2.814 1.00 93.44 71 ASN A C 1
ATOM 565 O O . ASN A 1 71 ? -0.072 4.111 3.530 1.00 93.44 71 ASN A O 1
ATOM 569 N N . GLN A 1 72 ? 0.508 2.629 1.935 1.00 94.12 72 GLN A N 1
ATOM 570 C CA . GLN A 1 72 ? -0.826 2.074 1.732 1.00 94.12 72 GLN A CA 1
ATOM 571 C C . GLN A 1 72 ? -1.334 1.390 3.004 1.00 94.12 72 GLN A C 1
ATOM 573 O O . GLN A 1 72 ? -2.426 1.698 3.480 1.00 94.12 72 GLN A O 1
ATOM 578 N N . THR A 1 73 ? -0.497 0.566 3.636 1.00 92.12 73 THR A N 1
ATOM 579 C CA . THR A 1 73 ? -0.808 -0.075 4.922 1.00 92.12 73 THR A CA 1
ATOM 580 C C . THR A 1 73 ? -1.149 0.958 5.995 1.00 92.12 73 THR A C 1
ATOM 582 O O . THR A 1 73 ? -2.169 0.836 6.671 1.00 92.12 73 THR A O 1
ATOM 585 N N . ILE A 1 74 ? -0.348 2.020 6.128 1.00 94.62 74 ILE A N 1
ATOM 586 C CA . ILE A 1 74 ? -0.606 3.109 7.079 1.00 94.62 74 ILE A CA 1
ATOM 587 C C . ILE A 1 74 ? -1.927 3.815 6.753 1.00 94.62 74 ILE A C 1
ATOM 589 O O . ILE A 1 74 ? -2.687 4.133 7.670 1.00 94.62 74 ILE A O 1
ATOM 593 N N . ARG A 1 75 ? -2.217 4.074 5.475 1.00 95.38 75 ARG A N 1
ATOM 594 C CA . ARG A 1 75 ? -3.455 4.732 5.039 1.00 95.38 75 ARG A CA 1
ATOM 595 C C . ARG A 1 75 ? -4.683 3.902 5.410 1.00 95.38 75 ARG A C 1
ATOM 597 O O . ARG A 1 75 ? -5.567 4.418 6.092 1.00 95.38 75 ARG A O 1
ATOM 604 N N . HIS A 1 76 ? -4.699 2.623 5.043 1.00 94.69 76 HIS A N 1
ATOM 605 C CA . HIS A 1 76 ? -5.800 1.710 5.356 1.00 94.69 76 HIS A CA 1
ATOM 606 C C . HIS A 1 76 ? -5.952 1.482 6.865 1.00 94.69 76 HIS A C 1
ATOM 608 O O . HIS A 1 76 ? -7.062 1.550 7.387 1.00 94.69 76 HIS A O 1
ATOM 614 N N . ALA A 1 77 ? -4.845 1.326 7.598 1.00 94.56 77 ALA A N 1
ATOM 615 C CA . ALA A 1 77 ? -4.871 1.214 9.054 1.00 94.56 77 ALA A CA 1
ATOM 616 C C . ALA A 1 77 ? -5.432 2.476 9.732 1.00 94.56 77 ALA A C 1
ATOM 618 O O . ALA A 1 77 ? -6.166 2.370 10.714 1.00 94.56 77 ALA A O 1
ATOM 619 N N . ASN A 1 78 ? -5.110 3.676 9.229 1.00 96.88 78 ASN A N 1
ATOM 620 C CA . ASN A 1 78 ? -5.685 4.920 9.749 1.00 96.88 78 ASN A CA 1
ATOM 621 C C . ASN A 1 78 ? -7.190 4.999 9.483 1.00 96.88 78 ASN A C 1
ATOM 623 O O . ASN A 1 78 ? -7.920 5.363 10.403 1.00 96.88 78 ASN A O 1
ATOM 627 N N . ALA A 1 79 ? -7.633 4.668 8.266 1.00 96.00 79 ALA A N 1
ATOM 628 C CA . ALA A 1 7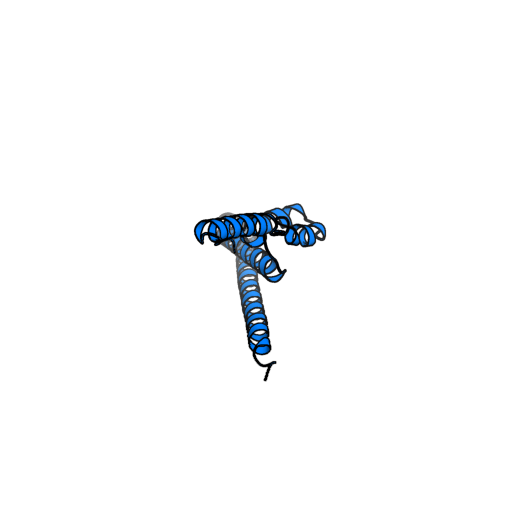9 ? -9.048 4.672 7.900 1.00 96.00 79 ALA A CA 1
ATOM 629 C C . ALA A 1 79 ? -9.847 3.740 8.819 1.00 96.00 79 ALA A C 1
ATOM 631 O O . ALA A 1 79 ? -10.729 4.199 9.541 1.00 96.00 79 ALA A O 1
ATOM 632 N N . LEU A 1 80 ? -9.418 2.480 8.927 1.00 93.94 80 LEU A N 1
ATOM 633 C CA . LEU A 1 80 ? -10.084 1.493 9.770 1.00 93.94 80 LEU A CA 1
ATOM 634 C C . LEU A 1 80 ? -10.061 1.880 11.255 1.00 93.94 80 LEU A C 1
ATOM 636 O O . LEU A 1 80 ? -11.067 1.777 11.947 1.00 93.94 80 LEU A O 1
ATOM 640 N N . ARG A 1 81 ? -8.940 2.400 11.771 1.00 95.25 81 ARG A N 1
ATOM 641 C CA . ARG A 1 81 ? -8.886 2.910 13.152 1.00 95.25 81 ARG A CA 1
ATOM 642 C C . ARG A 1 81 ? -9.910 4.020 13.392 1.00 95.25 81 ARG A C 1
ATOM 644 O O . ARG A 1 81 ? -10.455 4.094 14.495 1.00 95.25 81 ARG A O 1
ATOM 651 N N . ASN A 1 82 ? -10.093 4.917 12.426 1.00 94.75 82 ASN A N 1
ATOM 652 C CA . ASN A 1 82 ? -11.018 6.038 12.544 1.00 94.75 82 ASN A CA 1
ATOM 653 C C . ASN A 1 82 ? -12.470 5.543 12.494 1.00 94.75 82 ASN A C 1
ATOM 655 O O . ASN A 1 82 ? -13.228 5.872 13.401 1.00 94.75 82 ASN A O 1
ATOM 659 N N . GLU A 1 83 ? -12.804 4.651 11.559 1.00 94.06 83 GLU A N 1
ATOM 660 C CA . GLU A 1 83 ? -14.114 3.985 11.498 1.00 94.06 83 GLU A CA 1
ATOM 661 C C . GLU A 1 83 ? -14.444 3.279 12.824 1.00 94.06 83 GLU A C 1
ATOM 663 O O . GLU A 1 83 ? -15.498 3.507 13.417 1.00 94.06 83 GLU A O 1
ATOM 668 N N . LEU A 1 84 ? -13.495 2.516 13.380 1.00 91.81 84 LEU A N 1
ATOM 669 C CA . LEU A 1 84 ? -13.656 1.842 14.675 1.00 91.81 84 LEU A CA 1
ATOM 670 C C . LEU A 1 84 ? -13.903 2.811 15.844 1.00 91.81 84 LEU A C 1
ATOM 672 O O . LEU A 1 84 ? -14.529 2.428 16.830 1.00 91.81 84 LEU A O 1
ATOM 676 N N . ARG A 1 85 ? -13.391 4.046 15.776 1.00 89.69 85 ARG A N 1
ATOM 677 C CA . ARG A 1 85 ? -13.616 5.081 16.806 1.00 89.69 85 ARG A CA 1
ATOM 678 C C . ARG A 1 85 ? -14.967 5.769 16.664 1.00 89.69 85 ARG A C 1
ATOM 680 O O . ARG A 1 85 ? -15.485 6.283 17.655 1.00 89.69 85 ARG A O 1
ATOM 687 N N . GLU A 1 86 ? -15.492 5.824 15.449 1.00 92.25 86 GLU A N 1
ATOM 688 C CA . GLU A 1 86 ? -16.783 6.435 15.142 1.00 92.25 86 GLU A CA 1
ATOM 689 C C . GLU A 1 86 ? -17.952 5.510 15.491 1.00 92.25 86 GLU A C 1
ATOM 691 O O . GLU A 1 86 ? -19.042 5.994 15.807 1.00 92.25 86 GLU A O 1
ATOM 696 N N . LEU A 1 87 ? -17.714 4.195 15.536 1.00 90.12 87 LEU A N 1
ATOM 697 C CA . LEU A 1 87 ? -18.676 3.215 16.027 1.00 90.12 87 LEU A CA 1
ATOM 698 C C . LEU A 1 87 ? -18.986 3.439 17.518 1.00 90.12 87 LEU A C 1
ATOM 700 O O . LEU A 1 87 ? -18.165 3.197 18.402 1.00 90.12 87 LEU A O 1
ATOM 704 N N . LYS A 1 88 ? -20.214 3.897 17.789 1.00 86.88 88 LYS A N 1
ATOM 705 C CA . LYS A 1 88 ? -20.751 4.146 19.143 1.00 86.88 88 LYS A CA 1
ATOM 706 C C . LYS A 1 88 ? -21.911 3.224 19.517 1.00 86.88 88 LYS A C 1
ATOM 708 O O . LYS A 1 88 ? -22.486 3.367 20.593 1.00 86.88 88 LYS A O 1
ATOM 713 N N . THR A 1 89 ? -22.270 2.303 18.631 1.00 90.12 89 THR A N 1
ATOM 714 C CA . THR A 1 89 ? -23.378 1.364 18.799 1.00 90.12 89 THR A CA 1
ATOM 715 C C . THR A 1 89 ? -22.838 -0.053 18.965 1.00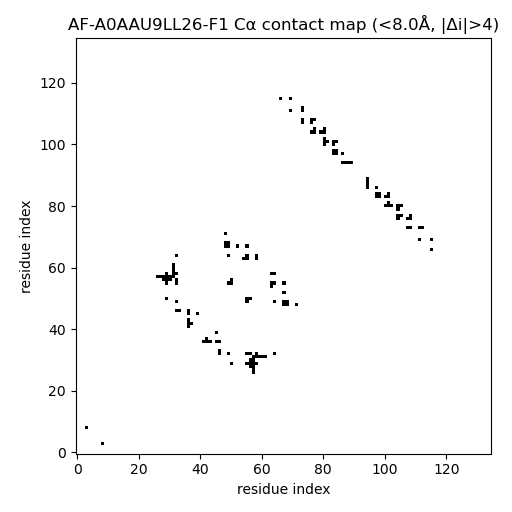 90.12 89 THR A C 1
ATOM 717 O O . THR A 1 89 ? -21.841 -0.424 18.350 1.00 90.12 89 THR A O 1
ATOM 720 N N . GLY A 1 90 ? -23.479 -0.836 19.830 1.00 89.12 90 GLY A N 1
ATOM 721 C CA . GLY A 1 90 ? -23.077 -2.204 20.149 1.00 89.12 90 GLY A CA 1
ATOM 722 C C . GLY A 1 90 ? -23.272 -2.524 21.627 1.00 89.12 90 GLY A C 1
ATOM 723 O O . GLY A 1 90 ? -23.491 -1.637 22.457 1.00 89.12 90 GLY A O 1
ATOM 724 N N . SER A 1 91 ? -23.190 -3.803 21.964 1.00 94.31 91 SER A N 1
ATOM 725 C CA . SER A 1 91 ? -23.131 -4.266 23.347 1.00 94.31 91 SER A CA 1
ATOM 726 C C . SER A 1 91 ? -21.857 -3.754 24.044 1.00 94.31 91 SER A C 1
ATOM 728 O O . SER A 1 91 ? -20.846 -3.473 23.391 1.00 94.31 91 SER A O 1
ATOM 730 N N . PRO A 1 92 ? -21.835 -3.675 25.388 1.00 90.69 92 PRO A N 1
ATOM 731 C CA . PRO A 1 92 ? -20.635 -3.271 26.124 1.00 90.69 92 PRO A CA 1
ATOM 732 C C . PRO A 1 92 ? -19.392 -4.113 25.792 1.00 90.69 92 PRO A C 1
ATOM 734 O O . PRO A 1 92 ? -18.275 -3.595 25.792 1.00 90.69 92 PRO A O 1
ATOM 737 N N . GLY A 1 93 ? -19.580 -5.404 25.491 1.00 91.50 93 GLY A N 1
ATOM 738 C CA . GLY A 1 93 ? -18.504 -6.301 25.069 1.00 91.50 93 GLY A CA 1
ATOM 739 C C . GLY A 1 93 ? -17.927 -5.926 23.704 1.00 91.50 93 GLY A C 1
ATOM 740 O O . GLY A 1 93 ? -16.709 -5.838 23.560 1.00 91.50 93 GLY A O 1
ATOM 741 N N . GLU A 1 94 ? -18.784 -5.628 22.729 1.00 91.31 94 GLU A N 1
ATOM 742 C CA . GLU A 1 94 ? -18.367 -5.196 21.389 1.00 91.31 94 GLU A CA 1
ATOM 743 C C . GLU A 1 94 ? -17.653 -3.846 21.435 1.00 91.31 94 GLU A C 1
ATOM 745 O O . GLU A 1 94 ? -16.551 -3.724 20.907 1.00 91.31 94 GLU A O 1
ATOM 750 N N . LEU A 1 95 ? -18.205 -2.858 22.147 1.00 91.31 95 LEU A N 1
ATOM 751 C CA . LEU A 1 95 ? -17.575 -1.540 22.296 1.00 91.31 95 LEU A CA 1
ATOM 752 C C . LEU A 1 95 ? -16.190 -1.634 22.955 1.00 91.31 95 LEU A C 1
ATOM 754 O O . LEU A 1 95 ? -15.254 -0.928 22.564 1.00 91.31 95 LEU A O 1
ATOM 758 N N . LYS A 1 96 ? -16.026 -2.540 23.929 1.00 91.62 96 LYS A N 1
ATOM 759 C CA . LYS A 1 96 ? -14.720 -2.828 24.537 1.00 91.62 96 LYS A CA 1
ATOM 760 C C . LYS A 1 96 ? -13.748 -3.422 23.513 1.00 91.62 96 LYS A C 1
ATOM 762 O O . LYS A 1 96 ? -12.603 -2.973 23.447 1.00 91.62 96 LYS A O 1
ATOM 767 N N . SER A 1 97 ? -14.193 -4.384 22.706 1.00 91.00 97 SER A N 1
ATOM 768 C CA . SER A 1 97 ? -13.383 -4.992 21.644 1.00 91.00 97 SER A CA 1
ATOM 769 C C . SER A 1 97 ? -12.984 -3.980 20.567 1.00 91.00 97 SER A C 1
ATOM 771 O O . SER A 1 97 ? -11.806 -3.898 20.226 1.00 91.00 97 SER A O 1
ATOM 773 N N . LEU A 1 98 ? -13.912 -3.134 20.110 1.00 90.88 98 LEU A N 1
ATOM 774 C CA . LEU A 1 98 ? -13.647 -2.073 19.130 1.00 90.88 98 LEU A CA 1
ATOM 775 C C . LEU A 1 98 ? -12.581 -1.088 19.631 1.00 90.88 98 LEU A C 1
ATOM 777 O O . LEU A 1 98 ? -11.662 -0.725 18.890 1.00 90.88 98 LEU A O 1
ATOM 781 N N . LYS A 1 99 ? -12.635 -0.714 20.917 1.00 90.00 99 LYS A N 1
ATOM 782 C CA . LYS A 1 99 ? -11.606 0.128 21.546 1.00 90.00 99 LYS A CA 1
ATOM 783 C C . LYS A 1 99 ? -10.230 -0.547 21.538 1.00 90.00 99 LYS A C 1
ATOM 785 O O . LYS A 1 99 ? -9.238 0.114 21.221 1.00 90.00 99 LYS A O 1
ATOM 790 N N . SER A 1 100 ? -10.163 -1.842 21.850 1.00 92.06 100 SER A N 1
ATOM 791 C CA . SER A 1 100 ? -8.917 -2.618 21.780 1.00 92.06 100 SER A CA 1
ATOM 792 C C . SER A 1 100 ? -8.374 -2.696 20.352 1.00 92.06 100 SER A C 1
ATOM 794 O O . SER A 1 100 ? -7.186 -2.450 20.145 1.00 92.06 100 SER A O 1
ATOM 796 N N . CYS A 1 101 ? -9.232 -2.942 19.357 1.00 91.88 101 CYS A N 1
ATOM 797 C CA . CYS A 1 101 ? -8.847 -2.934 17.944 1.00 91.88 101 CYS A CA 1
ATOM 798 C C . CYS A 1 101 ? -8.288 -1.568 17.525 1.00 91.88 101 CYS A C 1
ATOM 800 O O . CYS A 1 101 ? -7.203 -1.496 16.953 1.00 91.88 101 CYS A O 1
ATOM 802 N N . SER A 1 102 ? -8.958 -0.466 17.878 1.00 92.56 102 SER A N 1
ATOM 803 C CA . SER A 1 102 ? -8.469 0.890 17.588 1.00 92.56 102 SER A CA 1
ATOM 804 C C . SER A 1 102 ? -7.080 1.155 18.195 1.00 92.56 102 SER A C 1
ATOM 806 O O . SER A 1 102 ? -6.211 1.776 17.567 1.00 92.56 102 SER A O 1
ATOM 808 N N . HIS A 1 103 ? -6.834 0.653 19.408 1.00 92.06 103 HIS A N 1
ATOM 809 C CA . HIS A 1 103 ? -5.526 0.749 20.048 1.00 92.06 103 HIS A CA 1
ATOM 810 C C . HIS A 1 103 ? -4.469 -0.092 19.315 1.00 92.06 103 HIS A C 1
ATOM 812 O O . HIS A 1 103 ? -3.386 0.414 19.026 1.00 92.06 103 HIS A O 1
ATOM 818 N N . ALA A 1 104 ? -4.797 -1.326 18.927 1.00 93.06 104 ALA A N 1
ATOM 819 C CA . ALA A 1 104 ? -3.912 -2.180 18.137 1.00 93.06 104 ALA A CA 1
ATOM 820 C C . ALA A 1 104 ? -3.529 -1.529 16.796 1.00 93.06 104 ALA A C 1
ATOM 822 O O . ALA A 1 104 ? -2.348 -1.468 16.460 1.00 93.06 104 ALA A O 1
ATOM 823 N N . TYR A 1 105 ? -4.486 -0.930 16.078 1.00 91.69 105 TYR A N 1
ATOM 824 C CA . TYR A 1 105 ? -4.184 -0.199 14.843 1.00 91.69 105 TYR A CA 1
ATOM 825 C C . TYR A 1 105 ? -3.285 1.019 15.078 1.00 91.69 105 TYR A C 1
ATOM 827 O O . TYR A 1 105 ? -2.456 1.340 14.230 1.00 91.69 105 TYR A O 1
ATOM 835 N N . THR A 1 106 ? -3.385 1.676 16.237 1.00 93.81 106 THR A N 1
ATOM 836 C CA . THR A 1 106 ? -2.459 2.761 16.603 1.00 93.81 106 THR A CA 1
ATOM 837 C C . THR A 1 106 ? -1.018 2.252 16.701 1.00 93.81 106 THR A C 1
ATOM 839 O O . THR A 1 106 ? -0.114 2.898 16.168 1.00 93.81 106 THR A O 1
ATOM 842 N N . HIS A 1 107 ? -0.810 1.076 17.301 1.00 92.56 107 HIS A N 1
ATOM 843 C CA . HIS A 1 107 ? 0.505 0.428 17.365 1.00 92.56 107 HIS A CA 1
ATOM 844 C C . HIS A 1 107 ? 1.017 0.016 15.991 1.00 92.56 107 HIS A C 1
ATOM 846 O O . HIS A 1 107 ? 2.160 0.318 15.662 1.00 92.56 107 HIS A O 1
ATOM 852 N N . VAL A 1 108 ? 0.168 -0.594 15.158 1.00 89.19 108 VAL A N 1
ATOM 853 C CA . VAL A 1 108 ? 0.530 -0.953 13.776 1.00 89.19 108 VAL A CA 1
ATOM 854 C C . VAL A 1 108 ? 1.016 0.280 13.017 1.00 89.19 108 VAL A C 1
ATOM 856 O O . VAL A 1 108 ? 2.100 0.260 12.444 1.00 89.19 108 VAL A O 1
ATOM 859 N N . ILE A 1 109 ? 0.269 1.386 13.070 1.00 93.00 109 ILE A N 1
ATOM 860 C CA . ILE A 1 109 ? 0.647 2.636 12.396 1.00 93.00 109 ILE A CA 1
ATOM 861 C C . ILE A 1 109 ? 1.989 3.164 12.918 1.00 93.00 109 ILE A C 1
ATOM 863 O O . ILE A 1 109 ? 2.819 3.605 12.123 1.00 93.00 109 ILE A O 1
ATOM 867 N N . SER A 1 110 ? 2.207 3.136 14.235 1.00 92.94 110 SER A N 1
ATOM 868 C CA . SER A 1 110 ? 3.460 3.592 14.843 1.00 92.94 110 SER A CA 1
ATOM 869 C C . SER A 1 110 ? 4.647 2.739 14.395 1.00 92.94 110 SER A C 1
ATOM 871 O O . SER A 1 110 ? 5.640 3.274 13.907 1.00 92.94 110 SER A O 1
ATOM 873 N N . ASN A 1 111 ? 4.519 1.415 14.479 1.00 89.31 111 ASN A N 1
ATOM 874 C CA . ASN A 1 111 ? 5.580 0.480 14.112 1.00 89.31 111 ASN A CA 1
ATOM 875 C C . ASN A 1 111 ? 5.924 0.579 12.624 1.00 89.31 111 ASN A C 1
ATOM 877 O O . ASN A 1 111 ? 7.097 0.623 12.266 1.00 89.31 111 ASN A O 1
ATOM 881 N N . MET A 1 112 ? 4.915 0.707 11.758 1.00 88.31 112 MET A N 1
ATOM 882 C CA . MET A 1 112 ? 5.131 0.905 10.323 1.00 88.31 112 MET A CA 1
AT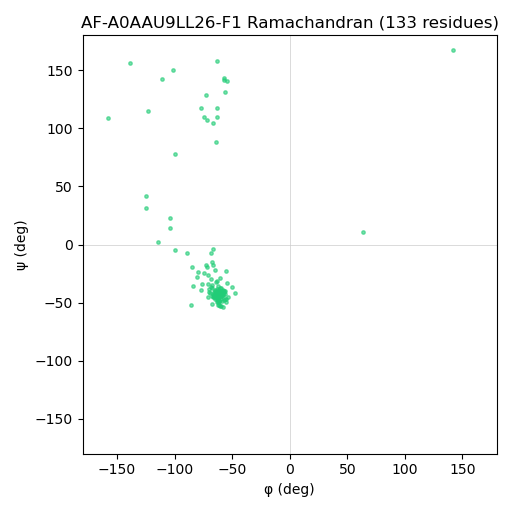OM 883 C C . MET A 1 112 ? 5.911 2.199 10.042 1.00 88.31 112 MET A C 1
ATOM 885 O O . MET A 1 112 ? 6.829 2.195 9.225 1.00 88.31 112 MET A O 1
ATOM 889 N N . LYS A 1 113 ? 5.615 3.295 10.756 1.00 90.56 113 LYS A N 1
ATOM 890 C CA . LYS A 1 113 ? 6.372 4.555 10.634 1.00 90.56 113 LYS A CA 1
ATOM 891 C C . LYS A 1 113 ? 7.816 4.426 11.122 1.00 90.56 113 LYS A C 1
ATOM 893 O O . LYS A 1 113 ? 8.710 4.962 10.471 1.00 90.56 113 LYS A O 1
ATOM 898 N N . ILE A 1 114 ? 8.043 3.717 12.229 1.00 89.38 114 ILE A N 1
ATOM 899 C CA . ILE A 1 114 ? 9.390 3.464 12.762 1.00 89.38 114 ILE A CA 1
ATOM 900 C C . ILE A 1 114 ? 10.213 2.682 11.737 1.00 89.38 114 ILE A C 1
ATOM 902 O O . ILE A 1 114 ? 11.268 3.161 11.327 1.00 89.38 114 ILE A O 1
ATOM 906 N N . LEU A 1 115 ? 9.680 1.567 11.230 1.00 85.88 115 LEU A N 1
ATOM 907 C CA . LEU A 1 115 ? 10.343 0.742 10.215 1.00 85.88 115 LEU A CA 1
ATOM 908 C C . LEU A 1 115 ? 10.686 1.545 8.956 1.00 85.88 115 LEU A C 1
ATOM 910 O O . LEU A 1 115 ? 11.777 1.406 8.407 1.00 85.88 115 LEU A O 1
ATOM 914 N N . MET A 1 116 ? 9.791 2.431 8.512 1.00 84.38 116 MET A N 1
ATOM 915 C CA . MET A 1 116 ? 10.082 3.331 7.395 1.00 84.38 116 MET A CA 1
ATOM 916 C C . MET A 1 116 ? 11.215 4.316 7.709 1.00 84.38 116 MET A C 1
ATOM 918 O O . MET A 1 116 ? 12.048 4.574 6.840 1.00 84.38 116 MET A O 1
ATOM 922 N N . SER A 1 117 ? 11.256 4.869 8.925 1.00 82.94 117 SER A N 1
ATOM 923 C CA . SER A 1 117 ? 12.304 5.808 9.338 1.00 82.94 117 SER A CA 1
ATOM 924 C C . SER A 1 117 ? 13.670 5.135 9.483 1.00 82.94 117 SER A C 1
ATOM 926 O O . SER A 1 117 ? 14.655 5.666 8.980 1.00 82.94 117 SER A O 1
ATOM 928 N N . GLU A 1 118 ? 13.730 3.936 10.064 1.00 78.25 118 GLU A N 1
ATOM 929 C CA . GLU A 1 118 ? 14.958 3.142 10.179 1.00 78.25 118 GLU A CA 1
ATOM 930 C C . GLU A 1 118 ? 15.460 2.698 8.811 1.00 78.25 118 GLU A C 1
ATOM 932 O O . GLU A 1 118 ? 16.645 2.824 8.510 1.00 78.25 118 GLU A O 1
ATOM 937 N N . LYS A 1 119 ? 14.547 2.247 7.941 1.00 72.75 119 LYS A N 1
ATOM 938 C CA . LYS A 1 119 ? 14.881 1.901 6.562 1.00 72.75 119 LYS A CA 1
ATOM 939 C C . LYS A 1 119 ?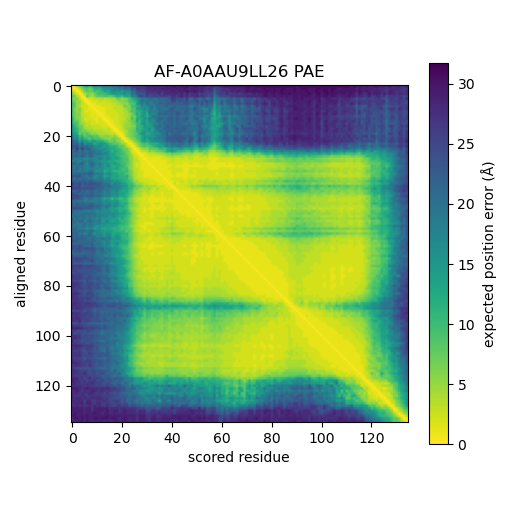 15.477 3.110 5.847 1.00 72.75 119 LYS A C 1
ATOM 941 O O . LYS A 1 119 ? 16.539 2.990 5.248 1.00 72.75 119 LYS A O 1
ATOM 946 N N . LYS A 1 120 ? 14.837 4.279 5.947 1.00 70.00 120 LYS A N 1
ATOM 947 C CA . LYS A 1 120 ? 15.362 5.521 5.370 1.00 70.00 120 LYS A CA 1
ATOM 948 C C . LYS A 1 120 ? 16.761 5.839 5.907 1.00 70.00 120 LYS A C 1
ATOM 950 O O . LYS A 1 120 ? 17.653 6.067 5.106 1.00 70.00 120 LYS A O 1
ATOM 955 N N . LEU A 1 121 ? 16.969 5.770 7.222 1.00 60.78 121 LEU A N 1
ATOM 956 C CA . LEU A 1 121 ? 18.274 6.011 7.847 1.00 60.78 121 LEU A CA 1
ATOM 957 C C . LEU A 1 121 ? 19.348 5.028 7.366 1.00 60.78 121 LEU A C 1
ATOM 959 O O . LEU A 1 121 ? 20.472 5.440 7.097 1.00 60.78 121 LEU A O 1
ATOM 963 N N . PHE A 1 122 ? 19.009 3.748 7.209 1.00 57.69 122 PHE A N 1
ATOM 964 C CA . PHE A 1 122 ? 19.919 2.737 6.674 1.00 57.69 122 PHE A CA 1
ATOM 965 C C . PHE A 1 122 ? 20.292 3.013 5.209 1.00 57.69 122 PHE A C 1
ATOM 967 O O . PHE A 1 122 ? 21.464 2.926 4.848 1.00 57.69 122 PHE A O 1
ATOM 974 N N . PHE A 1 123 ? 19.325 3.390 4.365 1.00 59.25 123 PHE A N 1
ATOM 975 C CA . PHE A 1 123 ? 19.602 3.749 2.969 1.00 59.25 123 PHE A CA 1
ATOM 976 C C . PHE A 1 123 ? 20.365 5.067 2.839 1.00 59.25 123 PHE A C 1
ATOM 978 O O . PHE A 1 123 ? 21.298 5.134 2.043 1.00 59.25 123 PHE A O 1
ATOM 985 N N . ASP A 1 124 ? 20.022 6.078 3.637 1.00 59.22 124 ASP A N 1
ATOM 986 C CA . ASP A 1 124 ? 20.760 7.338 3.695 1.00 59.22 124 ASP A CA 1
ATOM 987 C C . ASP A 1 124 ? 22.208 7.055 4.127 1.00 59.22 124 ASP A C 1
ATOM 989 O O . ASP A 1 124 ? 23.142 7.527 3.485 1.00 59.22 124 ASP A O 1
ATOM 993 N N . TRP A 1 125 ? 22.428 6.204 5.133 1.00 51.38 125 TRP A N 1
ATOM 994 C CA . TRP A 1 125 ? 23.768 5.784 5.548 1.00 51.38 125 TRP A CA 1
ATOM 995 C C . TRP A 1 125 ? 24.528 5.020 4.451 1.00 51.38 125 TRP A C 1
ATOM 997 O O . TRP A 1 125 ? 25.701 5.313 4.214 1.00 51.38 125 TRP A O 1
ATOM 1007 N N . LEU A 1 126 ? 23.885 4.095 3.729 1.00 49.09 126 LEU A N 1
ATOM 1008 C CA . LEU A 1 126 ? 24.498 3.410 2.580 1.00 49.09 126 LEU A CA 1
ATOM 1009 C C . LEU A 1 126 ? 24.871 4.389 1.457 1.00 49.09 126 LEU A C 1
ATOM 1011 O O . LEU A 1 126 ? 25.963 4.297 0.903 1.00 49.09 126 LEU A O 1
ATOM 1015 N N . SER A 1 127 ? 24.004 5.360 1.166 1.00 57.38 127 SER A N 1
ATOM 1016 C CA . SER A 1 127 ? 24.252 6.388 0.149 1.00 57.38 127 SER A CA 1
ATOM 1017 C C . SER A 1 127 ? 25.368 7.362 0.540 1.00 57.38 127 SER A C 1
ATOM 1019 O O . SER A 1 127 ? 26.038 7.898 -0.341 1.00 57.38 127 SER A O 1
ATOM 1021 N N . HIS A 1 128 ? 25.571 7.620 1.835 1.00 53.06 128 HIS A N 1
ATOM 1022 C CA . HIS A 1 128 ? 26.659 8.477 2.317 1.00 53.06 128 HIS A CA 1
ATOM 1023 C C . HIS A 1 128 ? 27.980 7.710 2.463 1.00 53.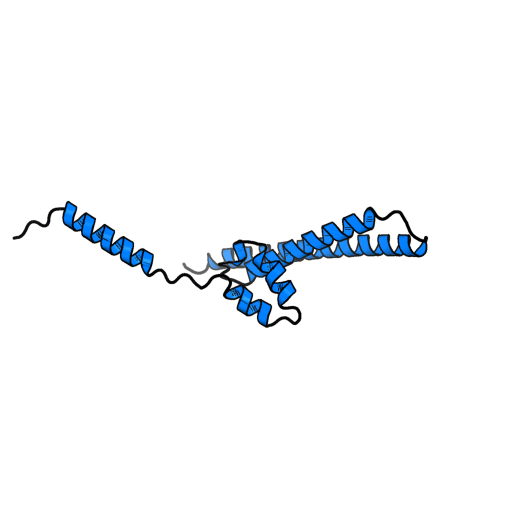06 128 HIS A C 1
ATOM 1025 O O . HIS A 1 128 ? 29.040 8.254 2.163 1.00 53.06 128 HIS A O 1
ATOM 1031 N N . SER A 1 129 ? 27.941 6.438 2.868 1.00 47.91 129 SER A N 1
ATOM 1032 C CA . SER A 1 129 ? 29.136 5.586 2.968 1.00 47.91 129 SER A CA 1
ATOM 1033 C C . SER A 1 129 ? 29.708 5.199 1.599 1.00 47.91 129 SER A C 1
ATOM 1035 O O . SER A 1 129 ? 30.923 5.048 1.480 1.00 47.91 129 SER A O 1
ATOM 1037 N N . SER A 1 130 ? 28.890 5.157 0.539 1.00 42.62 130 SER A N 1
ATOM 1038 C CA . SER A 1 130 ? 29.377 5.012 -0.841 1.00 42.62 130 SER A CA 1
ATOM 1039 C C . SER A 1 130 ? 30.169 6.221 -1.362 1.00 42.62 130 SER A C 1
ATOM 1041 O O . SER A 1 130 ? 30.879 6.085 -2.355 1.00 42.62 130 SER A O 1
ATOM 1043 N N . CYS A 1 131 ? 30.100 7.384 -0.702 1.00 45.56 131 CYS A N 1
ATOM 1044 C CA . CYS A 1 131 ? 30.855 8.581 -1.097 1.00 45.56 131 CYS A CA 1
ATOM 1045 C C . CYS A 1 131 ? 32.256 8.679 -0.459 1.00 45.56 131 CYS A C 1
ATOM 1047 O O . CYS A 1 131 ? 33.028 9.545 -0.857 1.00 45.56 131 CYS A O 1
ATOM 1049 N N . CYS A 1 132 ? 32.620 7.794 0.479 1.00 42.84 132 CYS A N 1
ATOM 1050 C CA . CYS A 1 132 ? 33.952 7.766 1.114 1.00 42.84 132 CYS A CA 1
ATOM 1051 C C . CYS A 1 132 ? 34.851 6.630 0.590 1.00 42.84 132 CYS A C 1
ATOM 1053 O O . CYS A 1 132 ? 35.769 6.191 1.277 1.00 42.84 132 CYS A O 1
ATOM 1055 N N . GLY A 1 133 ? 34.570 6.133 -0.616 1.00 42.69 133 GLY A N 1
ATOM 1056 C CA . GLY A 1 133 ? 35.274 5.012 -1.233 1.00 42.69 133 GLY A CA 1
ATOM 1057 C C . GLY A 1 133 ? 35.837 5.330 -2.613 1.00 42.69 133 GLY A C 1
ATOM 1058 O O . GLY A 1 133 ? 35.683 4.506 -3.502 1.00 42.69 133 GLY A O 1
ATOM 1059 N N . GLN A 1 134 ? 36.430 6.509 -2.813 1.00 37.59 134 GLN A N 1
ATOM 1060 C CA . GLN A 1 134 ? 37.364 6.801 -3.910 1.00 37.59 134 GLN A CA 1
ATOM 1061 C C . GLN A 1 134 ? 38.228 8.004 -3.502 1.00 37.59 134 GLN A C 1
ATOM 1063 O O . GLN A 1 134 ? 37.722 9.123 -3.417 1.00 37.59 134 GLN A O 1
ATOM 1068 N N . GLY A 1 135 ? 39.512 7.754 -3.228 1.00 34.84 135 GLY A N 1
ATOM 1069 C CA . GLY A 1 135 ? 40.512 8.758 -2.851 1.00 34.84 135 GLY A CA 1
ATOM 1070 C C . GLY A 1 135 ? 41.529 8.210 -1.871 1.00 34.84 135 GLY A C 1
ATOM 1071 O O . GLY A 1 135 ? 41.361 8.492 -0.668 1.00 34.84 135 GLY A O 1
#

InterPro domains:
  IPR006501 Pectinesterase inhibitor domain [PF04043] (31-118)
  IPR006501 Pectinesterase inhibitor domain [TIGR01614] (9-113)
  IPR035513 Invertase/pectin methylesterase inhibitor domain superfamily [G3DSA:1.20.140.40] (30-121)
  IPR035513 Invertase/pectin methylesterase inhibitor domain superfamily [SSF101148] (30-112)

pLDDT: mean 83.33, std 15.75, range [34.84, 97.0]

Nearest PDB structures (foldseek):
  7n6g-assembly1_3I  TM=6.034E-01  e=7.289E+00  Chlamydomonas reinhardtii

Solvent-accessible surface area (backbone atoms only — not comparable to full-atom values): 7774 Å² total; per-residue (Å²): 135,87,81,79,55,67,68,60,56,51,51,52,49,52,52,53,51,55,56,55,62,72,65,60,85,69,77,64,71,31,57,55,50,55,66,52,24,77,73,44,94,61,35,69,62,41,46,59,61,45,68,73,38,75,72,36,38,77,35,89,49,69,66,58,51,47,52,48,53,52,52,50,50,40,50,52,40,51,51,51,30,50,53,41,67,68,60,85,76,70,55,75,68,52,52,51,48,35,52,52,50,31,51,51,34,51,50,52,45,50,51,55,51,48,53,51,50,52,49,48,50,52,50,52,50,52,64,55,57,65,69,78,74,79,133

Mean predicted aligned error: 11.85 Å

Secondary structure (DSSP, 8-state):
-----HHHHHHHHHHHHHHHHHT--PPPTTHHHHHHHTTSS-HHHHHHHHHTSGGGTT--SHHHHHHHHHHHHHHHHHHHHHHHHH---S-HHHHHHHHHHHHHHHHHHHHHHHHHHHHHHHHHHHHHHGGGS--